Protein AF-A0AAV8ZGX1-F1 (afdb_monomer_lite)

Organism: NCBI:txid1265417

pLDDT: mean 94.62, std 8.89, range [45.09, 98.81]

Sequence (129 aa):
MSGGDYLIEICGRYLNIYGQGALRFIDKPWSPSKAHDVTTVKFNYVNFNSVAGVMCKLKHRFPNIDNLIFKETNITCIGQLNALAEIQGLTSLYIDPEGNPICEKNWRSYAVYRLAHWGLKVINNEEVC

Secondary structure (DSSP, 8-state):
----S-EEEEETTEEEEESGGGGGGTTS---HHHHHH--EEEEES--HHHHHTTHHHHHHHSTT--EEEEES----SGGGGGGGGGSTT--EEEE-STT-GGGGSS-HHHHHHHHGGGT--EETTEE--

InterPro domains:
  IPR032675 Leucine-rich repeat domain superfamily [G3DSA:3.80.10.10] (13-129)

Foldseek 3Di:
DDPDAWDWDQDQQETETGHQVRLVCLQPDDDLVSLQRHAEYEDEHAALVSVLVCLLSNCVSRVNHQYYAYYLHQAADLVSLLSVVSNQLNAEYEYDVHNHNCVVDPNPVVNCVRCVVSNHQYYNNDGDD

Radius of gyration: 14.13 Å; chains: 1; bounding box: 48×24×39 Å

Structure (mmCIF, N/CA/C/O backbone):
data_AF-A0AAV8ZGX1-F1
#
_entry.id   AF-A0AAV8ZGX1-F1
#
loop_
_atom_site.group_PDB
_atom_site.id
_atom_site.type_symbol
_atom_site.label_atom_id
_atom_site.label_alt_id
_atom_site.label_comp_id
_atom_site.label_asym_id
_atom_site.label_entity_id
_atom_site.label_seq_id
_atom_site.pdbx_PDB_ins_code
_atom_site.Cartn_x
_atom_site.Cartn_y
_atom_site.Cartn_z
_atom_site.occupancy
_atom_site.B_iso_or_equiv
_atom_site.auth_seq_id
_atom_site.auth_comp_id
_atom_site.auth_asym_id
_atom_site.auth_atom_id
_atom_site.pdbx_PDB_model_num
ATOM 1 N N . MET A 1 1 ? 28.851 -12.670 2.570 1.00 45.09 1 MET A N 1
ATOM 2 C CA . MET A 1 1 ? 28.086 -12.962 1.342 1.00 45.09 1 MET A CA 1
ATOM 3 C C . MET A 1 1 ? 26.672 -13.319 1.776 1.00 45.09 1 MET A C 1
ATOM 5 O O . MET A 1 1 ? 26.511 -14.404 2.306 1.00 45.09 1 MET A O 1
ATOM 9 N N . SER A 1 2 ? 25.692 -12.426 1.613 1.00 45.75 2 SER A N 1
ATOM 10 C CA . SER A 1 2 ? 24.270 -12.744 1.845 1.00 45.75 2 SER A CA 1
ATOM 11 C C . SER A 1 2 ? 23.453 -12.147 0.706 1.00 45.75 2 SER A C 1
ATOM 13 O O . SER A 1 2 ? 23.045 -10.994 0.733 1.00 45.75 2 SER A O 1
ATOM 15 N N . GLY A 1 3 ? 23.325 -12.911 -0.375 1.00 50.84 3 GLY A N 1
ATOM 16 C CA . GLY A 1 3 ? 22.530 -12.551 -1.548 1.00 50.84 3 GLY A CA 1
ATOM 17 C C . GLY A 1 3 ? 21.088 -13.044 -1.437 1.00 50.84 3 GLY A C 1
ATOM 18 O O . GLY A 1 3 ? 20.635 -13.718 -2.354 1.00 50.84 3 GLY A O 1
ATOM 19 N N . GLY A 1 4 ? 20.386 -12.758 -0.332 1.00 58.44 4 GLY A N 1
ATOM 20 C CA . GLY A 1 4 ? 19.048 -13.317 -0.089 1.00 58.44 4 GLY A CA 1
ATOM 21 C C . GLY A 1 4 ? 18.144 -12.548 0.881 1.00 58.44 4 GLY A C 1
ATOM 22 O O . GLY A 1 4 ? 17.304 -13.171 1.513 1.00 58.44 4 GLY A O 1
ATOM 23 N N . ASP A 1 5 ? 18.290 -11.226 1.019 1.00 81.06 5 ASP A N 1
ATOM 24 C CA . ASP A 1 5 ? 17.573 -10.459 2.063 1.00 81.06 5 ASP A CA 1
ATOM 25 C C . ASP A 1 5 ? 16.278 -9.768 1.582 1.00 81.06 5 ASP A C 1
ATOM 27 O O . ASP A 1 5 ? 15.690 -8.961 2.305 1.00 81.06 5 ASP A O 1
ATOM 31 N N . TYR A 1 6 ? 15.849 -10.004 0.338 1.00 91.31 6 TYR A N 1
ATOM 32 C CA . TYR A 1 6 ? 14.644 -9.386 -0.220 1.00 91.31 6 TYR A CA 1
ATOM 33 C C . TYR A 1 6 ? 14.137 -10.101 -1.479 1.00 91.31 6 TYR A C 1
ATOM 35 O O . TYR A 1 6 ? 14.908 -10.714 -2.215 1.00 91.31 6 TYR A O 1
ATOM 43 N N . LEU A 1 7 ? 12.841 -9.955 -1.760 1.00 95.44 7 LEU A N 1
ATOM 44 C CA . LEU A 1 7 ? 12.180 -10.470 -2.960 1.00 95.44 7 LEU A CA 1
ATOM 45 C C . LEU A 1 7 ? 11.129 -9.467 -3.446 1.00 95.44 7 LEU A C 1
ATOM 47 O O . LEU A 1 7 ? 10.400 -8.882 -2.648 1.00 95.44 7 LEU A O 1
ATOM 51 N N . ILE A 1 8 ? 11.040 -9.286 -4.761 1.00 96.75 8 ILE A N 1
ATOM 52 C CA . ILE A 1 8 ? 9.920 -8.602 -5.405 1.00 96.75 8 ILE A CA 1
ATOM 53 C C . ILE A 1 8 ? 9.481 -9.406 -6.621 1.00 96.75 8 ILE A C 1
ATOM 55 O O . ILE A 1 8 ? 10.304 -9.756 -7.466 1.00 96.75 8 ILE A O 1
ATOM 59 N N . G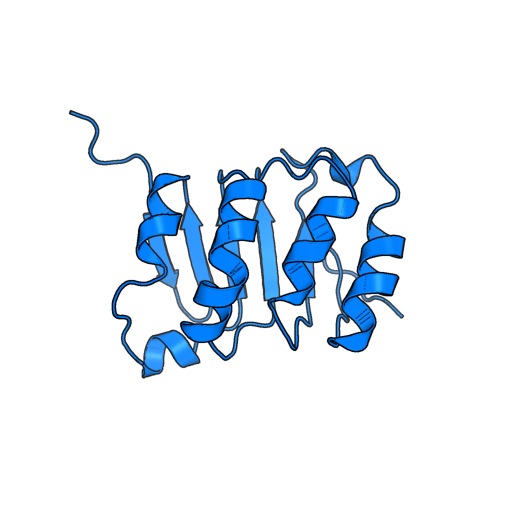LU A 1 9 ? 8.195 -9.705 -6.719 1.00 96.38 9 GLU A N 1
ATOM 60 C CA . GLU A 1 9 ? 7.668 -10.474 -7.842 1.00 96.38 9 GLU A CA 1
ATOM 61 C C . GLU A 1 9 ? 6.193 -10.183 -8.098 1.00 96.38 9 GLU A C 1
ATOM 63 O O . GLU A 1 9 ? 5.443 -9.819 -7.191 1.00 96.38 9 GLU A O 1
ATOM 68 N N . ILE A 1 10 ? 5.780 -10.384 -9.348 1.00 97.75 10 ILE A N 1
ATOM 69 C CA . ILE A 1 10 ? 4.371 -10.397 -9.732 1.00 97.75 10 ILE A CA 1
ATOM 70 C C . ILE A 1 10 ? 3.915 -11.854 -9.783 1.00 97.75 10 ILE A C 1
ATOM 72 O O . ILE A 1 10 ? 4.443 -12.639 -10.572 1.00 97.75 10 ILE A O 1
ATOM 76 N N . CYS A 1 11 ? 2.908 -12.194 -8.983 1.00 96.31 11 CYS A N 1
ATOM 77 C CA . CYS A 1 11 ? 2.240 -13.490 -8.997 1.00 96.31 11 CYS A CA 1
ATOM 78 C C . CYS A 1 11 ? 0.740 -13.271 -9.232 1.00 96.31 11 CYS A C 1
ATOM 80 O O . CYS A 1 11 ? 0.020 -12.790 -8.356 1.00 96.31 11 CYS A O 1
ATOM 82 N N . GLY A 1 12 ? 0.268 -13.567 -10.446 1.00 95.81 12 GLY A N 1
ATOM 83 C CA . GLY A 1 12 ? -1.084 -13.201 -10.873 1.00 95.81 12 GLY A CA 1
ATOM 84 C C . GLY A 1 12 ? -1.289 -11.684 -10.807 1.00 95.81 12 GLY A C 1
ATOM 85 O O . GLY A 1 12 ? -0.507 -10.933 -11.381 1.00 95.81 12 GLY A O 1
ATOM 86 N N . ARG A 1 13 ? -2.314 -11.238 -10.072 1.00 97.81 13 ARG A N 1
ATOM 87 C CA . ARG A 1 13 ? -2.618 -9.808 -9.857 1.00 97.81 13 ARG A CA 1
ATOM 88 C C . ARG A 1 13 ? -1.927 -9.199 -8.632 1.00 97.81 13 ARG A C 1
ATOM 90 O O . ARG A 1 13 ? -2.214 -8.058 -8.267 1.00 97.81 13 ARG A O 1
ATOM 97 N N . TYR A 1 14 ? -1.053 -9.963 -7.979 1.00 98.56 14 TYR A N 1
ATOM 98 C CA . TYR A 1 14 ? -0.358 -9.549 -6.768 1.00 98.56 14 TYR A CA 1
ATOM 99 C C . TYR A 1 14 ? 1.073 -9.130 -7.081 1.00 98.56 14 TYR A C 1
ATOM 101 O O . TYR A 1 14 ? 1.836 -9.917 -7.637 1.00 98.56 14 TYR A O 1
ATOM 109 N N . LEU A 1 15 ? 1.459 -7.935 -6.647 1.00 98.62 15 LEU A N 1
ATOM 110 C CA . LEU A 1 15 ? 2.857 -7.563 -6.473 1.00 98.62 15 LEU A CA 1
ATOM 111 C C . LEU A 1 15 ? 3.256 -7.883 -5.032 1.00 98.62 15 LEU A C 1
ATOM 113 O O . LEU A 1 15 ? 2.791 -7.232 -4.096 1.00 98.62 15 LEU A O 1
ATOM 117 N N . ASN A 1 16 ? 4.105 -8.889 -4.849 1.00 98.44 16 ASN A N 1
ATOM 118 C CA . ASN A 1 16 ? 4.616 -9.259 -3.537 1.00 98.44 16 ASN A CA 1
ATOM 119 C C . ASN A 1 16 ? 5.978 -8.606 -3.312 1.00 98.44 16 ASN A C 1
ATOM 121 O O . ASN A 1 16 ? 6.878 -8.741 -4.137 1.00 98.44 16 ASN A O 1
ATOM 125 N N . ILE A 1 17 ? 6.119 -7.908 -2.190 1.00 98.38 17 ILE A N 1
ATOM 126 C CA . ILE A 1 17 ? 7.326 -7.197 -1.778 1.00 98.38 17 ILE A CA 1
ATOM 127 C C . ILE A 1 17 ? 7.727 -7.745 -0.410 1.00 98.38 17 ILE A C 1
ATOM 129 O O . ILE A 1 17 ? 6.952 -7.661 0.545 1.00 98.38 17 ILE A O 1
ATOM 133 N N . TYR A 1 18 ? 8.935 -8.292 -0.323 1.00 97.50 18 TYR A N 1
ATOM 134 C CA . TYR A 1 18 ? 9.513 -8.853 0.894 1.00 97.50 18 TYR A CA 1
ATOM 135 C C . TYR A 1 18 ? 10.854 -8.201 1.193 1.00 97.50 18 TYR A C 1
ATOM 137 O O . TYR A 1 18 ? 11.751 -8.202 0.346 1.00 97.50 18 TYR A O 1
ATOM 145 N N . GLY A 1 19 ? 11.005 -7.703 2.418 1.00 96.62 19 GLY A N 1
ATOM 146 C CA . GLY A 1 19 ? 12.262 -7.154 2.908 1.00 96.62 19 GLY A CA 1
ATOM 147 C C . GLY A 1 19 ? 12.597 -5.777 2.333 1.00 96.62 19 GLY A C 1
ATOM 148 O O . GLY A 1 19 ? 12.256 -5.413 1.206 1.00 96.62 19 GLY A O 1
ATOM 149 N N . GLN A 1 20 ? 13.304 -4.972 3.125 1.00 95.19 20 GLN A N 1
ATOM 150 C CA . GLN A 1 20 ? 13.590 -3.568 2.802 1.00 95.19 20 GLN A CA 1
ATOM 151 C C . GLN A 1 20 ? 14.300 -3.363 1.465 1.00 95.19 20 GLN A C 1
ATOM 153 O O . GLN A 1 20 ? 14.070 -2.379 0.757 1.00 95.19 20 GLN A O 1
ATOM 158 N N . GLY A 1 21 ? 15.160 -4.312 1.095 1.00 95.00 21 GLY A N 1
ATOM 159 C CA . GLY A 1 21 ? 15.895 -4.262 -0.157 1.00 95.00 21 GLY A CA 1
ATOM 160 C C . GLY A 1 21 ? 14.992 -4.222 -1.390 1.00 95.00 21 GLY A C 1
ATOM 161 O O . GLY A 1 21 ? 15.388 -3.591 -2.366 1.00 95.00 21 GLY A O 1
ATOM 162 N N . ALA A 1 22 ? 13.785 -4.796 -1.334 1.00 96.75 22 ALA A N 1
ATOM 163 C CA . ALA A 1 22 ? 12.879 -4.927 -2.473 1.00 96.75 22 ALA A CA 1
ATOM 164 C C . ALA A 1 22 ? 12.323 -3.585 -2.978 1.00 96.75 22 ALA A C 1
ATOM 166 O O . ALA A 1 22 ? 12.083 -3.434 -4.175 1.00 96.75 22 ALA A O 1
ATOM 167 N N . LEU A 1 23 ? 12.180 -2.574 -2.112 1.00 96.94 23 LEU A N 1
ATOM 168 C CA . LEU A 1 23 ? 11.572 -1.289 -2.488 1.00 96.94 23 LEU A CA 1
ATOM 169 C C . LEU A 1 23 ? 12.349 -0.556 -3.593 1.00 96.94 23 LEU A C 1
ATOM 171 O O . LEU A 1 23 ? 11.749 0.120 -4.428 1.00 96.94 23 LEU A O 1
ATOM 175 N N . ARG A 1 24 ? 13.677 -0.743 -3.674 1.00 94.69 24 ARG A N 1
ATOM 176 C CA . ARG A 1 24 ? 14.513 -0.137 -4.732 1.00 94.69 24 ARG A CA 1
ATOM 177 C C . ARG A 1 24 ? 14.215 -0.688 -6.135 1.00 94.69 24 ARG A C 1
ATOM 179 O O . ARG A 1 24 ? 14.690 -0.132 -7.119 1.00 94.69 24 ARG A O 1
ATOM 186 N N . PHE A 1 25 ? 13.477 -1.793 -6.230 1.00 95.31 25 PHE A N 1
ATOM 187 C CA . PHE A 1 25 ? 13.154 -2.466 -7.487 1.00 95.31 25 PHE A CA 1
ATOM 188 C C . PHE A 1 25 ? 11.763 -2.100 -8.022 1.00 95.31 25 PHE A C 1
ATOM 190 O O . PHE A 1 25 ? 11.456 -2.460 -9.154 1.00 95.31 25 PHE A O 1
ATOM 197 N N . ILE A 1 26 ? 10.950 -1.350 -7.265 1.00 96.25 26 ILE A N 1
ATOM 198 C CA . ILE A 1 26 ? 9.626 -0.879 -7.716 1.00 96.25 26 ILE A CA 1
ATOM 199 C C . ILE A 1 26 ? 9.746 -0.098 -9.028 1.00 96.25 26 ILE A C 1
ATOM 201 O O . ILE A 1 26 ? 8.962 -0.308 -9.946 1.00 96.25 26 ILE A O 1
ATOM 205 N N . ASP A 1 27 ? 10.759 0.762 -9.130 1.00 92.00 27 ASP A N 1
ATOM 206 C CA . ASP A 1 27 ? 10.955 1.661 -10.270 1.00 92.00 27 ASP A CA 1
ATOM 207 C C . ASP A 1 27 ? 11.726 1.025 -11.440 1.00 92.00 27 ASP A C 1
ATOM 209 O O . ASP A 1 27 ? 12.034 1.691 -12.429 1.00 92.00 27 ASP A O 1
ATOM 213 N N . LYS A 1 28 ? 12.070 -0.267 -11.348 1.00 92.31 28 LYS A N 1
ATOM 214 C CA . LYS A 1 28 ? 12.684 -0.967 -12.479 1.00 92.31 28 LYS A CA 1
ATOM 215 C C . LYS A 1 28 ? 11.682 -1.141 -13.624 1.00 92.31 28 LYS A C 1
ATOM 217 O O . LYS A 1 28 ? 10.475 -1.116 -13.395 1.00 92.31 28 LYS A O 1
ATOM 222 N N . PRO A 1 29 ? 12.161 -1.354 -14.861 1.00 92.88 29 PRO A N 1
ATOM 223 C CA . PRO A 1 29 ? 11.284 -1.701 -15.967 1.00 92.88 29 PRO A CA 1
ATOM 224 C C . PRO A 1 29 ? 10.517 -2.997 -15.678 1.00 92.88 29 PRO A C 1
ATOM 226 O O . PRO A 1 29 ? 11.120 -4.041 -15.426 1.00 92.88 29 PRO A O 1
ATOM 229 N N . TRP A 1 30 ? 9.190 -2.924 -15.754 1.00 95.19 30 TRP A N 1
ATOM 230 C CA . TRP A 1 30 ? 8.285 -4.070 -15.714 1.00 95.19 30 TRP A CA 1
ATOM 231 C C . TRP A 1 30 ? 7.682 -4.287 -17.098 1.00 95.19 30 TRP A C 1
ATOM 233 O O . TRP A 1 30 ? 7.573 -3.356 -17.895 1.00 95.19 30 TRP A O 1
ATOM 243 N N . SER A 1 31 ? 7.257 -5.516 -17.384 1.00 95.50 31 SER A N 1
ATOM 244 C CA . SER A 1 31 ? 6.409 -5.767 -18.551 1.00 95.50 31 SER A CA 1
ATOM 245 C C . SER A 1 31 ? 5.120 -4.942 -18.409 1.00 95.50 31 SER A C 1
ATOM 247 O O . SER A 1 31 ? 4.431 -5.124 -17.402 1.00 95.50 31 SER A O 1
ATOM 249 N N . PRO A 1 32 ? 4.774 -4.062 -19.373 1.00 94.94 32 PRO A N 1
ATOM 250 C CA . PRO A 1 32 ? 3.608 -3.192 -19.243 1.00 94.94 32 PRO A CA 1
ATOM 251 C C . PRO A 1 32 ? 2.310 -3.971 -19.025 1.00 94.94 32 PRO A C 1
ATOM 253 O O . PRO A 1 32 ? 1.562 -3.655 -18.111 1.00 94.94 32 PRO A O 1
ATOM 256 N N . SER A 1 33 ? 2.077 -5.048 -19.781 1.00 95.62 33 SER A N 1
ATOM 257 C CA . SER A 1 33 ? 0.886 -5.888 -19.596 1.00 95.62 33 SER A CA 1
ATOM 258 C C . SER A 1 33 ? 0.805 -6.460 -18.180 1.00 95.62 33 SER A C 1
ATOM 260 O O . SER A 1 33 ? -0.190 -6.252 -17.495 1.00 95.62 33 SER A O 1
ATOM 262 N N . LYS A 1 34 ? 1.889 -7.076 -17.688 1.00 96.25 34 LYS A N 1
ATOM 263 C CA . LYS A 1 34 ? 1.924 -7.620 -16.321 1.00 96.25 34 LYS A CA 1
ATOM 264 C C . LYS A 1 34 ? 1.734 -6.542 -15.256 1.00 96.25 34 LYS A C 1
ATOM 266 O O . LYS A 1 34 ? 1.087 -6.807 -14.255 1.00 96.25 34 LYS A O 1
ATOM 271 N N . ALA A 1 35 ? 2.301 -5.352 -15.449 1.00 97.38 35 ALA A N 1
ATOM 272 C CA . ALA A 1 35 ? 2.170 -4.250 -14.501 1.00 97.38 35 ALA A CA 1
ATOM 273 C C . ALA A 1 35 ? 0.734 -3.703 -14.439 1.00 97.38 35 ALA A C 1
ATOM 275 O O . ALA A 1 35 ? 0.250 -3.377 -13.358 1.00 97.38 35 ALA A O 1
ATOM 276 N N . HIS A 1 36 ? 0.040 -3.646 -15.579 1.00 97.38 36 HIS A N 1
ATOM 277 C CA . HIS A 1 36 ? -1.375 -3.279 -15.643 1.00 97.38 36 HIS A CA 1
ATOM 278 C C . HIS A 1 36 ? -2.297 -4.352 -15.039 1.00 97.38 36 HIS A C 1
ATOM 280 O O . HIS A 1 36 ? -3.359 -4.009 -14.528 1.00 97.38 36 HIS A O 1
ATOM 286 N N . ASP A 1 37 ? -1.903 -5.625 -15.045 1.00 98.06 37 ASP A N 1
ATOM 287 C CA . ASP A 1 37 ? -2.687 -6.695 -14.413 1.00 98.06 37 ASP A CA 1
ATOM 288 C C . ASP A 1 37 ? -2.606 -6.683 -12.875 1.00 98.06 37 ASP A C 1
ATOM 290 O O . ASP A 1 37 ? -3.428 -7.318 -12.207 1.00 98.06 37 ASP A O 1
ATOM 294 N N . VAL A 1 38 ? -1.634 -5.972 -12.289 1.00 98.62 38 VAL A N 1
ATOM 295 C CA . VAL A 1 38 ? -1.505 -5.854 -10.831 1.00 98.62 38 VAL A CA 1
ATOM 296 C C . VAL A 1 38 ? -2.609 -4.958 -10.274 1.00 98.62 38 VAL A C 1
ATOM 298 O O . VAL A 1 38 ? -2.678 -3.769 -10.579 1.00 98.62 38 VAL A O 1
ATOM 301 N N . THR A 1 39 ? -3.412 -5.521 -9.375 1.00 98.62 39 THR A N 1
ATOM 302 C CA . THR A 1 39 ? -4.449 -4.799 -8.617 1.00 98.62 39 THR A CA 1
ATOM 303 C C . THR A 1 39 ? -4.139 -4.753 -7.122 1.00 98.62 39 THR A C 1
ATOM 305 O O . THR A 1 39 ? -4.621 -3.881 -6.401 1.00 98.62 39 THR A O 1
ATOM 308 N N . THR A 1 40 ? -3.305 -5.672 -6.626 1.00 98.81 40 THR A N 1
ATOM 309 C CA . THR A 1 40 ? -3.005 -5.798 -5.196 1.00 98.81 40 THR A CA 1
ATOM 310 C C . THR A 1 40 ? -1.510 -5.762 -4.926 1.00 98.81 40 THR A C 1
ATOM 312 O O . THR A 1 40 ? -0.746 -6.499 -5.545 1.00 98.81 40 THR A O 1
ATOM 315 N N . VAL A 1 41 ? -1.087 -4.965 -3.946 1.00 98.75 41 VAL A N 1
ATOM 316 C CA . VAL A 1 41 ? 0.308 -4.925 -3.485 1.00 98.75 41 VAL A CA 1
ATOM 317 C C . VAL A 1 41 ? 0.397 -5.441 -2.055 1.00 98.75 41 VAL A C 1
ATOM 319 O O . VAL A 1 41 ? -0.349 -4.997 -1.181 1.00 98.75 41 VAL A O 1
ATOM 322 N N . LYS A 1 42 ? 1.318 -6.378 -1.815 1.00 98.75 42 LYS A N 1
ATOM 323 C CA . LYS A 1 42 ? 1.599 -6.938 -0.491 1.00 98.75 42 LYS A CA 1
ATOM 324 C C . LYS A 1 42 ? 2.981 -6.518 -0.025 1.00 98.75 42 LYS A C 1
ATOM 326 O O . LYS A 1 42 ? 3.981 -6.885 -0.639 1.00 98.75 42 LYS A O 1
ATOM 331 N N . PHE A 1 43 ? 3.023 -5.792 1.079 1.00 98.69 43 PHE A N 1
ATOM 332 C CA . PHE A 1 43 ? 4.239 -5.399 1.770 1.00 98.69 43 PHE A CA 1
ATOM 333 C C . PHE A 1 43 ? 4.462 -6.321 2.963 1.00 98.69 43 PHE A C 1
ATOM 335 O O . PHE A 1 43 ? 3.618 -6.393 3.852 1.00 98.69 43 PHE A O 1
ATOM 342 N N . ASN A 1 44 ? 5.599 -7.011 2.978 1.00 98.00 44 ASN A N 1
ATOM 343 C CA . ASN A 1 44 ? 5.960 -7.970 4.014 1.00 98.00 44 ASN A CA 1
ATOM 344 C C . ASN A 1 44 ? 7.353 -7.631 4.548 1.00 98.00 44 ASN A C 1
ATOM 346 O O . ASN A 1 44 ? 8.300 -7.515 3.762 1.00 98.00 44 ASN A O 1
ATOM 350 N N . TYR A 1 45 ? 7.502 -7.509 5.867 1.00 96.69 45 TYR A N 1
ATOM 351 C CA . TYR A 1 45 ? 8.808 -7.296 6.510 1.00 96.69 45 TYR A CA 1
ATOM 352 C C . TYR A 1 45 ? 9.533 -6.028 6.008 1.00 96.69 45 TYR A C 1
ATOM 354 O O . TYR A 1 45 ? 10.752 -6.005 5.809 1.00 96.69 45 TYR A O 1
ATOM 362 N N . VAL A 1 46 ? 8.774 -4.959 5.754 1.00 96.94 46 VAL A N 1
ATOM 363 C CA . VAL A 1 46 ? 9.279 -3.657 5.290 1.00 96.94 46 VAL A CA 1
ATOM 364 C C . VAL A 1 46 ? 8.761 -2.548 6.190 1.00 96.94 46 VAL A C 1
ATOM 366 O O . VAL A 1 46 ? 7.575 -2.474 6.461 1.00 96.94 46 VAL A O 1
ATOM 369 N N . ASN A 1 47 ? 9.619 -1.633 6.628 1.00 97.94 47 ASN A N 1
ATOM 370 C CA . ASN A 1 47 ? 9.183 -0.497 7.438 1.00 97.94 47 ASN A CA 1
ATOM 371 C C . ASN A 1 47 ? 8.288 0.430 6.609 1.00 97.94 47 ASN A C 1
ATOM 373 O O . ASN A 1 47 ? 8.668 0.873 5.521 1.00 97.94 47 ASN A O 1
ATOM 377 N N . PHE A 1 48 ? 7.130 0.776 7.160 1.00 98.56 48 PHE A N 1
ATOM 378 C CA . PHE A 1 48 ? 6.134 1.593 6.491 1.00 98.56 48 PHE A CA 1
ATOM 379 C C . PHE A 1 48 ? 6.662 2.968 6.081 1.00 98.56 48 PHE A C 1
ATOM 381 O O . PHE A 1 48 ? 6.285 3.465 5.027 1.00 98.56 48 PHE A O 1
ATOM 388 N N . ASN A 1 49 ? 7.575 3.583 6.840 1.00 97.62 49 ASN A N 1
ATOM 389 C CA . ASN A 1 49 ? 8.141 4.880 6.447 1.00 97.62 49 ASN A CA 1
ATOM 390 C C . ASN A 1 49 ? 8.914 4.781 5.124 1.00 97.62 49 ASN A C 1
ATOM 392 O O . ASN A 1 49 ? 8.883 5.705 4.313 1.00 97.62 49 ASN A O 1
ATOM 396 N N . SER A 1 50 ? 9.568 3.645 4.876 1.00 97.69 50 SER A N 1
ATOM 397 C CA . SER A 1 50 ? 10.224 3.364 3.598 1.00 97.69 50 SER A CA 1
ATOM 398 C C . SER A 1 50 ? 9.196 3.142 2.485 1.00 97.69 50 SER A C 1
ATOM 400 O O . SER A 1 50 ? 9.387 3.634 1.375 1.00 97.69 50 SER A O 1
ATOM 402 N N . VAL A 1 51 ? 8.085 2.457 2.786 1.00 98.06 51 VAL A N 1
ATOM 403 C CA . VAL A 1 51 ? 6.966 2.254 1.848 1.00 98.06 51 VAL A CA 1
ATOM 404 C C . VAL A 1 51 ? 6.300 3.581 1.467 1.00 98.06 51 VAL A C 1
ATOM 406 O O . VAL A 1 51 ? 6.072 3.842 0.287 1.00 98.06 51 VAL A O 1
ATOM 409 N N . ALA A 1 52 ? 6.049 4.457 2.439 1.00 97.75 52 ALA A N 1
ATOM 410 C CA . ALA A 1 52 ? 5.480 5.782 2.220 1.00 97.75 52 ALA A CA 1
ATOM 411 C C . ALA A 1 52 ? 6.305 6.596 1.209 1.00 97.75 52 ALA A C 1
ATOM 413 O O . ALA A 1 52 ? 5.744 7.227 0.317 1.00 97.75 52 ALA A O 1
ATOM 414 N N . GLY A 1 53 ? 7.638 6.505 1.280 1.00 96.62 53 GLY A N 1
ATOM 415 C CA . GLY A 1 53 ? 8.548 7.188 0.355 1.00 96.62 53 GLY A CA 1
ATOM 416 C C . GLY A 1 53 ? 8.508 6.694 -1.099 1.00 96.62 53 GLY A C 1
ATOM 417 O O . GLY A 1 53 ? 9.066 7.352 -1.976 1.00 96.62 53 GLY A O 1
ATOM 418 N N . VAL A 1 54 ? 7.868 5.554 -1.384 1.00 96.94 54 VAL A 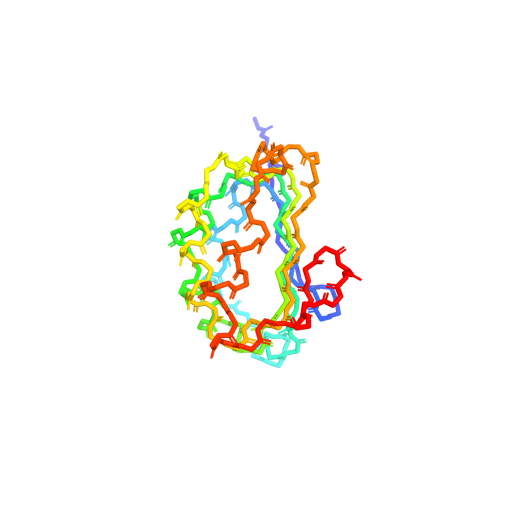N 1
ATOM 419 C CA . VAL A 1 54 ? 7.778 4.975 -2.740 1.00 96.94 54 VAL A CA 1
ATOM 420 C C . VAL A 1 54 ? 6.348 4.867 -3.270 1.00 96.94 54 VAL A C 1
ATOM 422 O O . VAL A 1 54 ? 6.159 4.413 -4.397 1.00 96.94 54 VAL A O 1
ATOM 425 N N . MET A 1 55 ? 5.348 5.320 -2.511 1.00 96.69 55 MET A N 1
ATOM 426 C CA . MET A 1 55 ? 3.929 5.137 -2.834 1.00 96.69 55 MET A CA 1
ATOM 427 C C . MET A 1 55 ? 3.528 5.780 -4.175 1.00 96.69 55 MET A C 1
ATOM 429 O O . MET A 1 55 ? 2.888 5.143 -5.010 1.00 96.69 55 MET A O 1
ATOM 433 N N . CYS A 1 56 ? 3.995 7.003 -4.441 1.00 95.69 56 CYS A N 1
ATOM 434 C CA . CYS A 1 56 ? 3.754 7.689 -5.715 1.00 95.69 56 CYS A CA 1
ATOM 435 C C . CYS A 1 56 ? 4.357 6.918 -6.910 1.00 95.69 56 CYS A C 1
ATOM 437 O O . CYS A 1 56 ? 3.696 6.686 -7.924 1.00 95.69 56 CYS A O 1
ATOM 439 N N . LYS A 1 57 ? 5.602 6.434 -6.770 1.00 96.44 57 LYS A N 1
ATOM 440 C CA . LYS A 1 57 ? 6.276 5.635 -7.811 1.00 96.44 57 LYS A CA 1
ATOM 441 C C . LYS A 1 57 ? 5.556 4.315 -8.057 1.00 96.44 57 LYS A C 1
ATOM 443 O O . LYS A 1 57 ? 5.426 3.892 -9.201 1.00 96.44 57 LYS A O 1
ATOM 448 N N . LEU A 1 58 ? 5.077 3.683 -6.987 1.00 97.81 58 LEU A N 1
ATOM 449 C CA . LEU A 1 58 ? 4.299 2.456 -7.053 1.00 97.81 58 LEU A CA 1
ATOM 450 C C . LEU A 1 58 ? 3.034 2.657 -7.895 1.00 97.81 58 LEU A C 1
ATOM 452 O O . LEU A 1 58 ? 2.829 1.904 -8.842 1.00 97.81 58 LEU A O 1
ATOM 456 N N . LYS A 1 59 ? 2.240 3.702 -7.624 1.00 96.75 59 LYS A N 1
ATOM 457 C CA . LYS A 1 59 ? 1.028 3.996 -8.406 1.00 96.75 59 LYS A CA 1
ATOM 458 C C . LYS A 1 59 ? 1.332 4.291 -9.870 1.00 96.75 59 LYS A C 1
ATOM 460 O O . LYS A 1 59 ? 0.599 3.853 -10.746 1.00 96.75 59 LYS A O 1
ATOM 465 N N . HIS A 1 60 ? 2.427 4.996 -10.145 1.00 96.31 60 HIS A N 1
ATOM 466 C CA . HIS A 1 60 ? 2.841 5.272 -11.518 1.00 96.31 60 HIS A CA 1
ATOM 467 C C . HIS A 1 60 ? 3.250 3.999 -12.280 1.00 96.31 60 HIS A C 1
ATOM 469 O O . HIS A 1 60 ? 2.958 3.869 -13.466 1.00 96.31 60 HIS A O 1
ATOM 475 N N . ARG A 1 61 ? 3.927 3.053 -11.615 1.00 97.44 61 ARG A N 1
ATOM 476 C CA . ARG A 1 61 ? 4.381 1.796 -12.234 1.00 97.44 61 ARG A CA 1
ATOM 477 C C . ARG A 1 61 ? 3.272 0.758 -12.362 1.00 97.44 61 ARG A C 1
ATOM 479 O O . ARG A 1 61 ? 3.268 0.013 -13.335 1.00 97.44 61 ARG A O 1
ATOM 486 N N . PHE A 1 62 ? 2.338 0.739 -11.418 1.00 97.81 62 PHE A N 1
ATOM 487 C CA . PHE A 1 62 ? 1.223 -0.199 -11.361 1.00 97.81 62 PHE A CA 1
ATOM 488 C C . PHE A 1 62 ? -0.089 0.598 -11.289 1.00 97.81 62 PHE A C 1
ATOM 490 O O . PHE A 1 62 ? -0.638 0.801 -10.205 1.00 97.81 62 PHE A O 1
ATOM 497 N N . PRO A 1 63 ? -0.591 1.107 -12.427 1.00 96.94 63 PRO A N 1
ATOM 498 C CA . PRO A 1 63 ? -1.674 2.096 -12.441 1.00 96.94 63 PRO A CA 1
ATOM 499 C C . PRO A 1 63 ? -2.996 1.565 -11.874 1.00 96.94 63 PRO A C 1
ATOM 501 O O . PRO A 1 63 ? -3.774 2.328 -11.295 1.00 96.94 63 PRO A O 1
ATOM 504 N N . ASN A 1 64 ? -3.222 0.255 -11.975 1.00 97.94 64 ASN A N 1
ATOM 505 C CA . ASN A 1 64 ? -4.470 -0.399 -11.592 1.00 97.94 64 ASN A CA 1
ATOM 506 C C . ASN A 1 64 ? -4.495 -0.888 -10.136 1.00 97.94 64 ASN A C 1
ATOM 508 O O . ASN A 1 64 ? -5.456 -1.540 -9.739 1.00 97.94 64 ASN A O 1
ATOM 512 N N . ILE A 1 65 ? -3.479 -0.563 -9.327 1.00 98.31 65 ILE A N 1
ATOM 513 C CA . ILE A 1 65 ? -3.500 -0.920 -7.906 1.00 98.31 65 ILE A CA 1
ATOM 514 C C . ILE A 1 65 ? -4.586 -0.148 -7.168 1.00 98.31 65 ILE A C 1
ATOM 516 O O . ILE A 1 65 ? -4.669 1.082 -7.242 1.00 98.31 65 ILE A O 1
ATOM 520 N N . ASP A 1 66 ? -5.379 -0.898 -6.425 1.00 97.75 66 ASP A N 1
ATOM 521 C CA . ASP A 1 66 ? -6.479 -0.418 -5.599 1.00 97.75 66 ASP A CA 1
ATOM 522 C C . ASP A 1 66 ? -6.594 -1.207 -4.282 1.00 97.75 66 ASP A C 1
ATOM 524 O O . ASP A 1 66 ? -7.385 -0.851 -3.415 1.00 97.75 66 ASP A O 1
ATOM 528 N N . ASN A 1 67 ? -5.766 -2.239 -4.084 1.00 98.62 67 ASN A N 1
ATOM 529 C CA . ASN A 1 67 ? -5.716 -3.027 -2.856 1.00 98.62 67 ASN A CA 1
ATOM 530 C C . ASN A 1 67 ? -4.305 -2.999 -2.243 1.00 98.62 67 ASN A C 1
ATOM 532 O O . ASN A 1 67 ? -3.324 -3.331 -2.918 1.00 98.62 67 ASN A O 1
ATOM 536 N N . LEU A 1 68 ? -4.197 -2.683 -0.950 1.00 98.75 68 LEU A N 1
ATOM 537 C CA . LEU A 1 68 ? -2.932 -2.716 -0.207 1.00 98.75 68 LEU A CA 1
ATOM 538 C C . LEU A 1 68 ? -3.008 -3.659 0.991 1.00 98.75 68 LEU A C 1
ATOM 540 O O . LEU A 1 68 ? -3.976 -3.636 1.749 1.00 98.75 68 LEU A O 1
ATOM 544 N N . ILE A 1 69 ? -1.955 -4.454 1.177 1.00 98.81 69 ILE A N 1
ATOM 545 C CA . ILE A 1 69 ? -1.813 -5.393 2.291 1.00 98.81 69 ILE A CA 1
ATOM 546 C C . ILE A 1 69 ? -0.481 -5.131 2.993 1.00 98.81 69 ILE A C 1
ATOM 548 O O . ILE A 1 69 ? 0.571 -5.132 2.352 1.00 98.81 69 ILE A O 1
ATOM 552 N N . PHE A 1 70 ? -0.531 -4.942 4.307 1.00 98.75 70 PHE A N 1
ATOM 553 C CA . PHE A 1 70 ? 0.618 -4.643 5.155 1.00 98.75 70 PHE A CA 1
ATOM 554 C C . PHE A 1 70 ? 0.796 -5.727 6.217 1.00 98.75 70 PHE A C 1
ATOM 556 O O . PHE A 1 70 ? -0.025 -5.841 7.126 1.00 98.75 70 PHE A O 1
ATOM 563 N N . LYS A 1 71 ? 1.885 -6.495 6.130 1.00 98.44 71 LYS A N 1
ATOM 564 C CA . LYS A 1 71 ? 2.274 -7.507 7.116 1.00 98.44 71 LYS A CA 1
ATOM 565 C C . LYS A 1 71 ? 3.642 -7.183 7.708 1.00 98.44 71 LYS A C 1
ATOM 567 O O . LYS A 1 71 ? 4.613 -7.022 6.967 1.00 98.44 71 LYS A O 1
ATOM 572 N N . GLU A 1 72 ? 3.708 -7.095 9.037 1.00 98.00 72 GLU A N 1
ATOM 573 C CA . GLU A 1 72 ? 4.943 -6.787 9.768 1.00 98.00 72 GLU A CA 1
ATOM 574 C C . GLU A 1 72 ? 5.658 -5.540 9.226 1.00 98.00 72 GLU A C 1
ATOM 576 O O . GLU A 1 72 ? 6.855 -5.548 8.922 1.00 98.00 72 GLU A O 1
ATOM 581 N N . THR A 1 73 ? 4.894 -4.457 9.047 1.00 98.50 73 THR A N 1
ATOM 582 C CA . THR A 1 73 ? 5.412 -3.224 8.439 1.00 98.50 73 THR A CA 1
ATOM 583 C C . THR A 1 73 ? 5.713 -2.105 9.423 1.00 98.50 73 THR A C 1
ATOM 585 O O . THR A 1 73 ? 6.175 -1.033 9.034 1.00 98.50 73 THR A O 1
ATOM 588 N N . ASN A 1 74 ? 5.515 -2.350 10.717 1.00 98.12 74 ASN A N 1
ATOM 589 C CA . ASN A 1 74 ? 5.781 -1.397 11.785 1.00 98.12 74 ASN A CA 1
ATOM 590 C C . ASN A 1 74 ? 5.035 -0.062 11.588 1.00 98.12 74 ASN A C 1
ATOM 592 O O . ASN A 1 74 ? 5.606 1.023 11.734 1.00 98.12 74 ASN A O 1
ATOM 596 N N . ILE A 1 75 ? 3.750 -0.131 11.224 1.00 98.50 75 ILE A N 1
ATOM 597 C CA . ILE A 1 75 ? 2.859 1.034 11.277 1.00 98.50 75 ILE A CA 1
ATOM 598 C C . ILE A 1 75 ? 2.529 1.274 12.746 1.00 98.50 75 ILE A C 1
ATOM 600 O O . ILE A 1 75 ? 1.913 0.429 13.390 1.00 98.50 75 ILE A O 1
ATOM 604 N N . THR A 1 76 ? 2.945 2.411 13.293 1.00 98.00 76 THR A N 1
ATOM 605 C CA . THR A 1 76 ? 2.869 2.699 14.732 1.00 98.00 76 THR A CA 1
ATOM 606 C C . THR A 1 76 ? 1.934 3.852 15.062 1.00 98.00 76 THR A C 1
ATOM 608 O O . THR A 1 76 ? 1.449 3.945 16.192 1.00 98.00 76 THR A O 1
ATOM 611 N N . CYS A 1 77 ? 1.651 4.751 14.118 1.00 96.44 77 CYS A N 1
ATOM 612 C CA . CYS A 1 77 ? 0.846 5.939 14.382 1.00 96.44 77 CYS A CA 1
ATOM 613 C C . CYS A 1 77 ? -0.147 6.251 13.262 1.00 96.44 77 CYS A C 1
ATOM 615 O O . CYS A 1 77 ? 0.101 6.019 12.085 1.00 96.44 77 CYS A O 1
ATOM 617 N N . ILE A 1 78 ? -1.280 6.836 13.651 1.00 96.50 78 ILE A N 1
ATOM 618 C CA . ILE A 1 78 ? -2.409 7.129 12.759 1.00 96.50 78 ILE A CA 1
ATOM 619 C C . ILE A 1 78 ? -1.992 8.045 11.594 1.00 96.50 78 ILE A C 1
ATOM 621 O O . ILE A 1 78 ? -2.416 7.840 10.460 1.00 96.50 78 ILE A O 1
ATOM 625 N N . GLY A 1 79 ? -1.097 9.008 11.845 1.00 96.12 79 GLY A N 1
ATOM 626 C CA . GLY A 1 79 ? -0.612 9.942 10.826 1.00 96.12 79 GLY A CA 1
ATOM 627 C C . GLY A 1 79 ? 0.147 9.288 9.665 1.00 96.12 79 GLY A C 1
ATOM 628 O O . GLY A 1 79 ? 0.191 9.869 8.583 1.00 96.12 79 GLY A O 1
ATOM 629 N N . GLN A 1 80 ? 0.691 8.078 9.836 1.00 97.44 80 GLN A N 1
ATOM 630 C CA . GLN A 1 80 ? 1.341 7.341 8.745 1.00 97.44 80 GLN A CA 1
ATOM 631 C C . GLN A 1 80 ? 0.356 6.987 7.623 1.00 97.44 80 GLN A C 1
ATOM 633 O O . GLN A 1 80 ? 0.729 6.998 6.452 1.00 97.44 80 GLN A O 1
ATOM 638 N N . LEU A 1 81 ? -0.923 6.775 7.948 1.00 97.25 81 LEU A N 1
ATOM 639 C CA . LEU A 1 81 ? -1.951 6.429 6.962 1.00 97.25 81 LEU A CA 1
ATOM 640 C C . LEU A 1 81 ? -2.193 7.538 5.925 1.00 97.25 81 LEU A C 1
ATOM 642 O O . LEU A 1 81 ? -2.743 7.266 4.863 1.00 97.25 81 LEU A O 1
ATOM 646 N N . ASN A 1 82 ? -1.726 8.767 6.178 1.00 96.19 82 ASN A N 1
ATOM 647 C CA . ASN A 1 82 ? -1.763 9.856 5.199 1.00 96.19 82 ASN A CA 1
ATOM 648 C C . ASN A 1 82 ? -1.048 9.504 3.893 1.00 96.19 82 ASN A C 1
ATOM 650 O O . ASN A 1 82 ? -1.505 9.906 2.828 1.00 96.19 82 ASN A O 1
ATOM 654 N N . ALA A 1 83 ? 0.040 8.734 3.966 1.00 96.94 83 ALA A N 1
ATOM 655 C CA . ALA A 1 83 ? 0.803 8.339 2.787 1.00 96.94 83 ALA A CA 1
ATOM 656 C C . ALA A 1 83 ? 0.000 7.441 1.831 1.00 96.94 83 ALA A C 1
ATOM 658 O O . ALA A 1 83 ? 0.339 7.342 0.656 1.00 96.94 83 ALA A O 1
ATOM 659 N N . LEU A 1 84 ? -1.073 6.798 2.307 1.00 97.12 84 LEU A N 1
ATOM 660 C CA . LEU A 1 84 ? -1.927 5.950 1.474 1.00 97.12 84 LEU A CA 1
ATOM 661 C C . LEU A 1 84 ? -2.747 6.761 0.456 1.00 97.12 84 LEU A C 1
ATOM 663 O O . LEU A 1 84 ? -3.186 6.197 -0.541 1.00 97.12 84 LEU A O 1
ATOM 667 N N . ALA A 1 85 ? -2.911 8.075 0.660 1.00 94.94 85 ALA A N 1
ATOM 668 C CA . ALA A 1 85 ? -3.616 8.959 -0.272 1.00 94.94 85 ALA A CA 1
ATOM 669 C C . ALA A 1 85 ? -2.920 9.089 -1.643 1.00 94.94 85 ALA A C 1
ATOM 671 O O . ALA A 1 85 ? -3.557 9.476 -2.618 1.00 94.94 85 ALA A O 1
ATOM 672 N N . GLU A 1 86 ? -1.639 8.720 -1.737 1.00 95.12 86 GLU A N 1
ATOM 673 C CA . GLU A 1 86 ? -0.906 8.640 -3.008 1.00 95.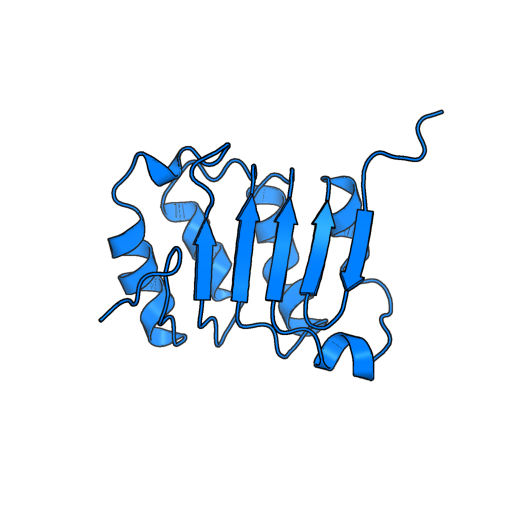12 86 GLU A CA 1
ATOM 674 C C . GLU A 1 86 ? -1.464 7.546 -3.939 1.00 95.12 86 GLU A C 1
ATOM 676 O O . GLU A 1 86 ? -1.242 7.574 -5.151 1.00 95.12 86 GLU A O 1
ATOM 681 N N . ILE A 1 87 ? -2.210 6.577 -3.395 1.00 96.25 87 ILE A N 1
ATOM 682 C CA . ILE A 1 87 ? -2.894 5.541 -4.169 1.00 96.25 87 ILE A CA 1
ATOM 683 C C . ILE A 1 87 ? -4.332 5.984 -4.437 1.00 96.25 87 ILE A C 1
ATOM 685 O O . ILE A 1 87 ? -5.280 5.560 -3.779 1.00 96.25 87 ILE A O 1
ATOM 689 N N . GLN A 1 88 ? -4.506 6.854 -5.431 1.00 92.38 88 GLN A N 1
ATOM 690 C CA . GLN A 1 88 ? -5.842 7.255 -5.876 1.00 92.38 88 GLN A CA 1
ATOM 691 C C . GLN A 1 88 ? -6.632 6.035 -6.371 1.00 92.38 88 GLN A C 1
ATOM 693 O O . GLN A 1 88 ? -6.119 5.230 -7.158 1.00 92.38 88 GLN A O 1
ATOM 698 N N . GLY A 1 89 ? -7.880 5.907 -5.918 1.00 94.25 89 GL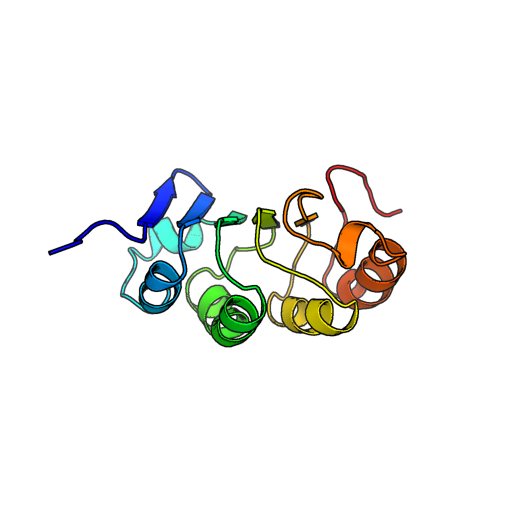Y A N 1
ATOM 699 C CA . GLY A 1 89 ? -8.717 4.744 -6.209 1.00 94.25 89 GLY A CA 1
ATOM 700 C C . GLY A 1 89 ? -8.507 3.562 -5.260 1.00 94.25 89 GLY A C 1
ATOM 701 O O . GLY A 1 89 ? -8.924 2.465 -5.605 1.00 94.25 89 GLY A O 1
ATOM 702 N N . LEU A 1 90 ? -7.843 3.737 -4.109 1.00 97.31 90 LEU A N 1
ATOM 703 C CA . LEU A 1 90 ? -7.685 2.679 -3.104 1.00 97.31 90 LEU A CA 1
ATOM 704 C C . LEU A 1 90 ? -9.055 2.191 -2.599 1.00 97.31 90 LEU A C 1
ATOM 706 O O . LEU A 1 90 ? -9.750 2.921 -1.897 1.00 97.31 90 LEU A O 1
ATOM 710 N N . THR A 1 91 ? -9.415 0.948 -2.917 1.00 97.38 91 THR A N 1
ATOM 711 C CA . THR A 1 91 ? -10.695 0.319 -2.564 1.00 97.38 91 THR A CA 1
ATOM 712 C C . THR A 1 91 ? -10.604 -0.600 -1.351 1.00 97.38 91 THR A C 1
ATOM 714 O O . THR A 1 91 ? -11.593 -0.743 -0.627 1.00 97.38 91 THR A O 1
ATOM 717 N N . SER A 1 92 ? -9.433 -1.186 -1.085 1.00 98.25 92 SER A N 1
ATOM 718 C CA . SER A 1 92 ? -9.225 -2.109 0.034 1.00 98.25 92 SER A CA 1
ATOM 719 C C . SER A 1 92 ? -7.900 -1.873 0.751 1.00 98.25 92 SER A C 1
ATOM 721 O O . SER A 1 92 ? -6.844 -1.727 0.125 1.00 98.25 92 SER A O 1
ATOM 723 N N . LEU A 1 93 ? -7.956 -1.889 2.081 1.00 98.50 93 LEU A N 1
ATOM 724 C CA . LEU A 1 93 ? -6.798 -1.793 2.961 1.00 98.50 93 LEU A CA 1
ATOM 725 C C . LEU A 1 93 ? -6.810 -2.944 3.968 1.00 98.50 93 LEU A C 1
ATOM 727 O O . LEU A 1 93 ? -7.732 -3.071 4.767 1.00 98.50 93 LEU A O 1
ATOM 731 N N . TYR A 1 94 ? -5.751 -3.745 3.984 1.00 98.62 94 TYR A N 1
ATOM 732 C CA . TYR A 1 94 ? -5.519 -4.742 5.022 1.00 98.62 94 TYR A CA 1
ATOM 733 C C . TYR A 1 94 ? -4.237 -4.403 5.787 1.00 98.62 94 TYR A C 1
ATOM 735 O O . TYR A 1 94 ? -3.162 -4.313 5.194 1.00 98.62 94 TYR A O 1
ATOM 743 N N . ILE A 1 95 ? -4.342 -4.238 7.103 1.00 98.62 95 ILE A N 1
ATOM 744 C CA . ILE A 1 95 ? -3.205 -4.106 8.017 1.00 98.62 95 ILE A CA 1
ATOM 745 C C . ILE A 1 95 ? -3.272 -5.268 8.999 1.00 98.62 95 ILE A C 1
ATOM 747 O O . ILE A 1 95 ? -4.203 -5.356 9.804 1.00 98.62 95 ILE A O 1
ATOM 751 N N . ASP A 1 96 ? -2.281 -6.151 8.917 1.00 98.12 96 ASP A N 1
ATOM 752 C CA . ASP A 1 96 ? -2.164 -7.288 9.819 1.00 98.12 96 ASP A CA 1
ATOM 753 C C . ASP A 1 96 ? -1.891 -6.801 11.253 1.00 98.12 96 ASP A C 1
ATOM 755 O O . ASP A 1 96 ? -1.025 -5.939 11.425 1.00 98.12 96 ASP A O 1
ATOM 759 N N . PRO A 1 97 ? -2.597 -7.291 12.288 1.00 97.38 97 PRO A N 1
ATOM 760 C CA . PRO A 1 97 ? -2.289 -6.937 13.673 1.00 97.38 97 PRO A CA 1
ATOM 761 C C . PRO A 1 97 ? -0.849 -7.277 14.077 1.00 97.38 97 PRO A C 1
ATOM 763 O O . PRO A 1 97 ? -0.249 -6.554 14.873 1.00 97.38 97 PRO A O 1
ATOM 766 N N . GLU A 1 98 ? -0.270 -8.336 13.510 1.00 96.94 98 GLU A N 1
ATOM 767 C CA . GLU A 1 98 ? 1.098 -8.742 13.799 1.00 96.94 98 GLU A CA 1
ATOM 768 C C . GLU A 1 98 ? 2.113 -7.780 13.160 1.00 96.94 98 GLU A C 1
ATOM 770 O O . GLU A 1 98 ? 2.117 -7.499 11.955 1.00 96.94 98 GLU A O 1
ATOM 775 N N . GLY A 1 99 ? 2.987 -7.231 14.008 1.00 96.19 99 GLY A N 1
ATOM 776 C CA . GLY A 1 99 ? 4.036 -6.298 13.604 1.00 96.19 99 GLY A CA 1
ATOM 777 C C . GLY A 1 99 ? 3.531 -4.933 13.119 1.00 96.19 99 GLY A C 1
ATOM 778 O O . GLY A 1 99 ? 4.298 -4.196 12.498 1.00 96.19 99 GLY A O 1
ATOM 779 N N . ASN A 1 100 ? 2.277 -4.561 13.409 1.00 98.31 100 ASN A N 1
ATOM 780 C CA . ASN A 1 100 ? 1.744 -3.215 13.177 1.00 98.31 100 ASN A CA 1
ATOM 781 C C . ASN A 1 100 ? 1.041 -2.670 14.441 1.00 98.31 100 ASN A C 1
ATOM 783 O O . ASN A 1 100 ? -0.179 -2.788 14.572 1.00 98.31 100 ASN A O 1
ATOM 787 N N . PRO A 1 101 ? 1.779 -2.005 15.355 1.00 98.19 101 PRO A N 1
ATOM 788 C CA . PRO A 1 101 ? 1.232 -1.481 16.617 1.00 98.19 101 PRO A CA 1
ATOM 789 C C . PRO A 1 101 ? 0.063 -0.491 16.477 1.00 98.19 101 PRO A C 1
ATOM 791 O O . PRO A 1 101 ? -0.647 -0.210 17.440 1.00 98.19 101 PRO A O 1
ATOM 794 N N . ILE A 1 102 ? -0.170 0.070 15.287 1.00 98.00 102 ILE A N 1
ATOM 795 C CA . ILE A 1 102 ? -1.358 0.881 15.005 1.00 98.00 102 ILE A CA 1
ATOM 796 C C . ILE A 1 102 ? -2.664 0.120 15.279 1.00 98.00 102 ILE A C 1
ATOM 798 O O . ILE A 1 102 ? -3.648 0.756 15.651 1.00 98.00 102 ILE A O 1
ATOM 802 N N . CYS A 1 103 ? -2.671 -1.212 15.149 1.00 97.38 103 CYS A N 1
ATOM 803 C CA . CYS A 1 103 ? -3.849 -2.056 15.356 1.00 97.38 103 CYS A CA 1
ATOM 804 C C . CYS A 1 103 ? -4.359 -2.064 16.806 1.00 97.38 103 CYS A C 1
ATOM 806 O O . CYS A 1 103 ? -5.522 -2.378 17.031 1.00 97.38 103 CYS A O 1
ATOM 808 N N . GLU A 1 104 ? -3.544 -1.631 17.769 1.00 96.38 104 GLU A N 1
ATOM 809 C CA . GLU A 1 104 ? -3.939 -1.433 19.172 1.00 96.38 104 GLU A CA 1
ATOM 810 C C . GLU A 1 104 ? -4.678 -0.095 19.403 1.00 96.38 104 GLU A C 1
ATOM 812 O O . GLU A 1 104 ? -5.097 0.219 20.516 1.00 96.38 104 GLU A O 1
ATOM 817 N N . LYS A 1 105 ? -4.825 0.731 18.358 1.00 94.62 105 LYS A N 1
ATOM 818 C CA . LYS A 1 105 ? -5.423 2.076 18.403 1.00 94.62 105 LYS A CA 1
ATOM 819 C C . LYS A 1 105 ? -6.727 2.124 17.608 1.00 94.62 105 LYS A C 1
ATOM 821 O O . LYS A 1 105 ? -6.992 1.286 16.753 1.00 94.62 105 LYS A O 1
ATOM 826 N N . ASN A 1 106 ? -7.520 3.180 17.797 1.00 93.25 106 ASN A N 1
ATOM 827 C CA . ASN A 1 106 ? -8.694 3.442 16.956 1.00 93.25 106 ASN A CA 1
ATOM 828 C C . ASN A 1 106 ? -8.289 4.090 15.616 1.00 93.25 106 ASN A C 1
ATOM 830 O O . ASN A 1 106 ? -8.516 5.274 15.378 1.00 93.25 106 ASN A O 1
ATOM 834 N N . TRP A 1 107 ? -7.620 3.322 14.755 1.00 96.56 107 TRP A N 1
ATOM 835 C CA . TRP A 1 107 ? -7.114 3.796 13.462 1.00 96.56 107 TRP A CA 1
ATOM 836 C C . TRP A 1 107 ? -8.119 3.641 12.319 1.00 96.56 107 TRP A C 1
ATOM 838 O O . TRP A 1 107 ? -8.074 4.404 11.356 1.00 96.56 107 TRP A O 1
ATOM 848 N N . ARG A 1 108 ? -9.030 2.665 12.422 1.00 96.38 108 ARG A N 1
ATOM 849 C CA . ARG A 1 108 ? -9.984 2.320 11.360 1.00 96.38 108 ARG A CA 1
ATOM 850 C C . ARG A 1 108 ? -10.886 3.500 11.002 1.00 96.38 108 ARG A C 1
ATOM 852 O O . ARG A 1 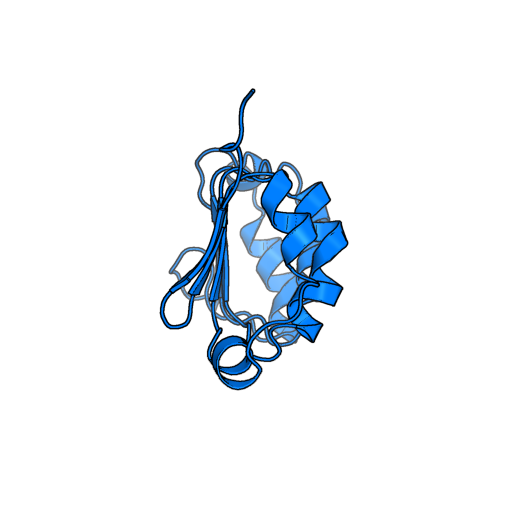108 ? -11.023 3.832 9.830 1.00 96.38 108 ARG A O 1
ATOM 859 N N . SER A 1 109 ? -11.439 4.174 12.009 1.00 94.81 109 SER A N 1
ATOM 860 C CA . SER A 1 109 ? -12.283 5.364 11.828 1.00 94.81 109 SER A CA 1
ATOM 861 C C . SER A 1 109 ? -11.541 6.494 11.101 1.00 94.81 109 SER A C 1
ATOM 863 O O . SER A 1 109 ? -12.081 7.116 10.186 1.00 94.81 109 SER A O 1
ATOM 865 N N . TYR A 1 110 ? -10.266 6.705 11.434 1.00 95.94 110 TYR A N 1
ATOM 866 C CA . TYR A 1 110 ? -9.411 7.654 10.727 1.00 95.94 110 TYR A CA 1
ATOM 867 C C . TYR A 1 110 ? -9.134 7.237 9.280 1.00 95.94 110 TYR A C 1
ATOM 869 O O . TYR A 1 110 ? -9.194 8.082 8.389 1.00 95.94 110 TYR A O 1
ATOM 877 N N . ALA A 1 111 ? -8.842 5.957 9.031 1.00 96.06 111 ALA A N 1
ATOM 878 C CA . ALA A 1 111 ? -8.616 5.444 7.682 1.00 96.06 111 ALA A CA 1
ATOM 879 C C . ALA A 1 111 ? -9.842 5.680 6.789 1.00 96.06 111 ALA A C 1
ATOM 881 O O . ALA A 1 111 ? -9.685 6.200 5.688 1.00 96.06 111 ALA A O 1
ATOM 882 N N . VAL A 1 112 ? -11.053 5.405 7.290 1.00 95.38 112 VAL A N 1
ATOM 883 C CA . VAL A 1 112 ? -12.308 5.721 6.586 1.00 95.38 112 VAL A CA 1
ATOM 884 C C . VAL A 1 112 ? -12.393 7.212 6.287 1.00 95.38 112 VAL A C 1
ATOM 886 O O . VAL A 1 112 ? -12.461 7.594 5.124 1.00 95.38 112 VAL A O 1
ATOM 889 N N . TYR A 1 113 ? -12.301 8.068 7.308 1.00 93.81 113 TYR A N 1
ATOM 890 C CA . TYR A 1 113 ? -12.381 9.519 7.124 1.00 93.81 113 TYR A CA 1
ATOM 891 C C . TYR A 1 113 ? -11.371 10.040 6.085 1.00 93.81 113 TYR A C 1
ATOM 893 O O . TYR A 1 113 ? -11.699 10.884 5.250 1.00 93.81 113 TYR A O 1
ATOM 901 N N . ARG A 1 114 ? -10.135 9.529 6.107 1.00 93.00 114 ARG A N 1
ATOM 902 C CA . ARG A 1 114 ? -9.067 9.995 5.217 1.00 93.00 114 ARG A CA 1
ATOM 903 C C . ARG A 1 114 ? -9.099 9.410 3.821 1.00 93.00 114 ARG A C 1
ATOM 905 O O . ARG A 1 114 ? -8.606 10.079 2.922 1.00 9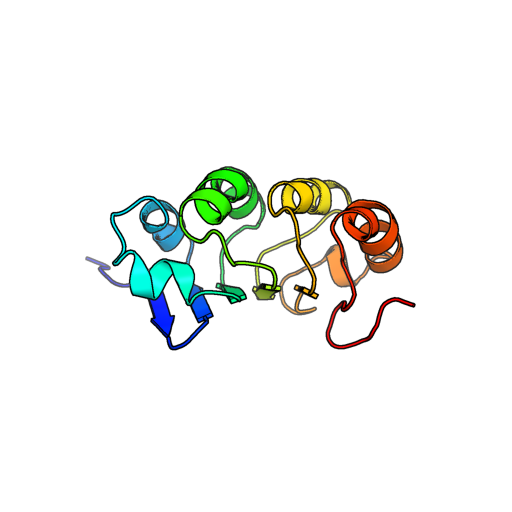3.00 114 ARG A O 1
ATOM 912 N N . LEU A 1 115 ? -9.631 8.210 3.629 1.00 94.19 115 LEU A N 1
ATOM 913 C CA . LEU A 1 115 ? -9.485 7.468 2.374 1.00 94.19 115 LEU A CA 1
ATOM 914 C C . LEU A 1 115 ? -10.825 7.187 1.680 1.00 94.19 115 LEU A C 1
ATOM 916 O O . LEU A 1 115 ? -10.821 6.790 0.519 1.00 94.19 115 LEU A O 1
ATOM 920 N N . ALA A 1 116 ? -11.969 7.449 2.320 1.00 90.31 116 ALA A N 1
ATOM 921 C CA . ALA A 1 116 ? -13.291 7.235 1.721 1.00 90.31 116 ALA A CA 1
ATOM 922 C C . ALA A 1 116 ? -13.486 8.019 0.414 1.00 90.31 116 ALA A C 1
ATOM 924 O O . ALA A 1 116 ? -14.032 7.484 -0.546 1.00 90.31 116 ALA A O 1
ATOM 925 N N . HIS A 1 117 ? -12.972 9.252 0.328 1.00 87.25 117 HIS A N 1
ATOM 926 C CA . HIS A 1 117 ? -13.049 10.051 -0.903 1.00 87.25 117 HIS A CA 1
ATOM 927 C C . HIS A 1 117 ? -12.252 9.454 -2.077 1.00 87.25 117 HIS A C 1
ATOM 929 O O . HIS A 1 117 ? -12.511 9.805 -3.225 1.00 87.25 117 HIS A O 1
ATOM 935 N N . TRP A 1 118 ? -11.322 8.530 -1.806 1.00 88.12 118 TRP A N 1
ATOM 936 C CA . TRP A 1 118 ? -10.609 7.754 -2.823 1.00 88.12 118 TRP A CA 1
ATOM 937 C C . TRP A 1 118 ? -11.299 6.437 -3.188 1.00 88.12 118 TRP A C 1
ATOM 939 O O . TRP A 1 118 ? -10.832 5.754 -4.094 1.00 88.12 118 TRP A O 1
ATOM 949 N N . GLY A 1 119 ? -12.410 6.094 -2.532 1.00 90.19 119 GLY A N 1
ATOM 950 C CA . GLY A 1 119 ? -13.192 4.896 -2.826 1.00 90.19 119 GLY A CA 1
ATOM 951 C C . GLY A 1 119 ? -12.927 3.708 -1.903 1.00 90.19 119 GLY A C 1
ATOM 952 O O . GLY A 1 119 ? -13.265 2.590 -2.292 1.00 90.19 119 GLY A O 1
ATOM 953 N N . LEU A 1 120 ? -12.357 3.927 -0.710 1.00 96.38 120 LEU A N 1
ATOM 954 C CA . LEU A 1 120 ? -12.134 2.865 0.275 1.00 96.38 120 LEU A CA 1
ATOM 955 C C . LEU A 1 120 ? -13.470 2.238 0.698 1.00 96.38 120 LEU A C 1
ATOM 957 O O . LEU A 1 120 ? -14.344 2.930 1.212 1.00 96.38 120 LEU A O 1
ATOM 961 N N . LYS A 1 121 ? -13.607 0.926 0.486 1.00 96.06 121 LYS A N 1
ATOM 962 C CA . LYS A 1 121 ? -14.827 0.137 0.739 1.00 96.06 121 LYS A CA 1
ATOM 963 C C . LYS A 1 121 ? -14.615 -0.992 1.731 1.00 96.06 121 LYS A C 1
ATOM 965 O O . LYS A 1 121 ? -15.570 -1.426 2.363 1.00 96.06 121 LYS A O 1
ATOM 970 N N . VAL A 1 122 ? -13.383 -1.481 1.856 1.00 98.00 122 VAL A N 1
ATOM 971 C CA . VAL A 1 122 ? -13.055 -2.626 2.707 1.00 98.00 122 VAL A CA 1
ATOM 972 C C . VAL A 1 122 ? -11.830 -2.304 3.551 1.00 98.00 122 VAL A C 1
ATOM 974 O O . VAL A 1 122 ? -10.804 -1.858 3.034 1.00 98.00 122 VAL A O 1
ATOM 977 N N . ILE A 1 123 ? -11.927 -2.554 4.856 1.00 97.88 123 ILE A N 1
ATOM 978 C CA . ILE A 1 123 ? -10.787 -2.539 5.774 1.00 97.88 123 ILE A CA 1
ATOM 979 C C . ILE A 1 123 ? -10.728 -3.876 6.499 1.00 97.88 123 ILE A C 1
ATOM 981 O O . ILE A 1 123 ? -11.722 -4.299 7.081 1.00 97.88 123 ILE A O 1
ATOM 985 N N . ASN A 1 124 ? -9.565 -4.530 6.484 1.00 96.62 124 ASN A N 1
ATOM 986 C CA . ASN A 1 124 ? -9.328 -5.808 7.165 1.00 96.62 124 ASN A CA 1
ATOM 987 C C . ASN A 1 124 ? -10.427 -6.858 6.881 1.00 96.62 124 ASN A C 1
ATOM 989 O O . ASN A 1 124 ? -10.879 -7.551 7.785 1.00 96.62 124 ASN A O 1
ATOM 993 N N . ASN A 1 125 ? -10.837 -6.977 5.610 1.00 94.69 125 ASN A N 1
ATOM 994 C CA . ASN A 1 125 ? -11.890 -7.881 5.108 1.00 94.69 125 ASN A CA 1
ATOM 995 C C . ASN A 1 125 ? -13.326 -7.567 5.559 1.00 94.69 125 ASN A C 1
ATOM 997 O O . ASN A 1 125 ? -14.236 -8.343 5.282 1.00 94.69 125 ASN A O 1
ATOM 1001 N N . GLU A 1 126 ? -13.546 -6.427 6.200 1.00 96.00 126 GLU A N 1
ATOM 1002 C CA . GLU A 1 126 ? -14.868 -5.956 6.596 1.00 96.00 126 GLU A CA 1
ATOM 1003 C C . GLU A 1 126 ? -15.232 -4.707 5.792 1.00 96.00 126 GLU A C 1
ATOM 1005 O O . GLU A 1 126 ? -14.411 -3.795 5.640 1.00 96.00 126 GLU A O 1
ATOM 1010 N N . GLU A 1 127 ? -16.470 -4.641 5.310 1.00 94.88 127 GLU A N 1
ATOM 1011 C CA . GLU A 1 127 ? -16.978 -3.454 4.626 1.00 94.88 127 GLU A CA 1
ATOM 1012 C C . GLU A 1 127 ? -16.961 -2.230 5.557 1.00 94.88 127 GLU A C 1
ATOM 1014 O O . GLU A 1 127 ? -17.143 -2.323 6.774 1.00 94.88 127 GLU A O 1
ATOM 1019 N N . VAL A 1 128 ? -16.691 -1.064 4.980 1.00 88.75 128 VAL A N 1
ATOM 1020 C CA . VAL A 1 128 ? -16.819 0.233 5.648 1.00 88.75 128 VAL A CA 1
ATOM 1021 C C . VAL A 1 128 ? -18.015 0.943 5.032 1.00 88.75 128 VAL A C 1
ATOM 1023 O O . VAL A 1 128 ? -17.929 1.485 3.934 1.00 88.75 128 VAL A O 1
ATOM 1026 N N . CYS A 1 129 ? -19.145 0.806 5.725 1.00 64.19 129 CYS A N 1
ATOM 1027 C CA . CYS A 1 129 ? -20.458 1.333 5.366 1.00 64.19 129 CYS A CA 1
ATOM 1028 C C . CYS A 1 129 ? -20.536 2.850 5.564 1.00 64.19 129 CYS A C 1
ATOM 1030 O O . CYS A 1 129 ? -20.024 3.328 6.605 1.00 64.19 129 CYS A O 1
#